Protein AF-A0A0D6ACM8-F1 (afdb_monomer_lite)

Foldseek 3Di:
DPDDDDDVVVVLVVVCVVVVPDPVRCCLAPVFDWDWDDDVPDDTDIDGHHDDDDDDDPDDDDPCPVVPD

Structure (mmCIF, N/CA/C/O backbone):
data_AF-A0A0D6ACM8-F1
#
_entry.id   AF-A0A0D6ACM8-F1
#
loop_
_atom_site.group_PDB
_atom_site.id
_atom_site.type_symbol
_atom_site.label_atom_id
_atom_site.label_alt_id
_atom_site.label_comp_id
_atom_site.label_asym_id
_atom_site.label_entity_id
_atom_site.label_seq_id
_atom_site.pdbx_PDB_ins_code
_atom_site.Cartn_x
_atom_site.Cartn_y
_atom_site.Cartn_z
_atom_site.occupancy
_atom_site.B_iso_or_equiv
_atom_site.auth_seq_id
_atom_site.auth_comp_id
_atom_site.auth_asym_id
_atom_site.auth_atom_id
_atom_site.pdbx_PDB_model_num
ATOM 1 N N . MET A 1 1 ? 5.482 -3.810 -32.825 1.00 47.09 1 MET A N 1
ATOM 2 C CA . MET A 1 1 ? 5.434 -2.608 -31.963 1.00 47.09 1 MET A CA 1
ATOM 3 C C . MET A 1 1 ? 6.262 -2.916 -30.726 1.00 47.09 1 MET A C 1
ATOM 5 O O . MET A 1 1 ? 6.065 -3.997 -30.188 1.00 47.09 1 MET A O 1
ATOM 9 N N . PRO A 1 2 ? 7.220 -2.076 -30.308 1.00 53.19 2 PRO A N 1
ATOM 10 C CA . PRO A 1 2 ? 7.971 -2.343 -29.086 1.00 53.19 2 PRO A CA 1
ATOM 11 C C . PRO A 1 2 ? 7.015 -2.249 -27.892 1.00 53.19 2 PRO A C 1
ATOM 13 O O . PRO A 1 2 ? 6.417 -1.198 -27.657 1.00 53.19 2 PRO A O 1
ATOM 16 N N . HIS A 1 3 ? 6.830 -3.353 -27.171 1.00 43.12 3 HIS A N 1
ATOM 17 C CA . HIS A 1 3 ? 6.066 -3.354 -25.929 1.00 43.12 3 HIS A CA 1
ATOM 18 C C . HIS A 1 3 ? 6.823 -2.499 -24.907 1.00 43.12 3 HIS A C 1
ATOM 20 O O . HIS A 1 3 ? 7.956 -2.809 -24.547 1.00 43.12 3 HIS A O 1
ATOM 26 N N . LYS A 1 4 ? 6.221 -1.387 -24.473 1.00 61.38 4 LYS A N 1
ATOM 27 C CA . LYS A 1 4 ? 6.742 -0.592 -23.358 1.00 61.38 4 LYS A CA 1
ATOM 28 C C . LYS A 1 4 ? 6.356 -1.295 -22.062 1.00 61.38 4 LYS A C 1
ATOM 30 O O . LYS A 1 4 ? 5.220 -1.181 -21.615 1.00 61.38 4 LYS A O 1
ATOM 35 N N . THR A 1 5 ? 7.293 -2.033 -21.486 1.00 65.06 5 THR A N 1
ATOM 36 C CA . THR A 1 5 ? 7.198 -2.514 -20.106 1.0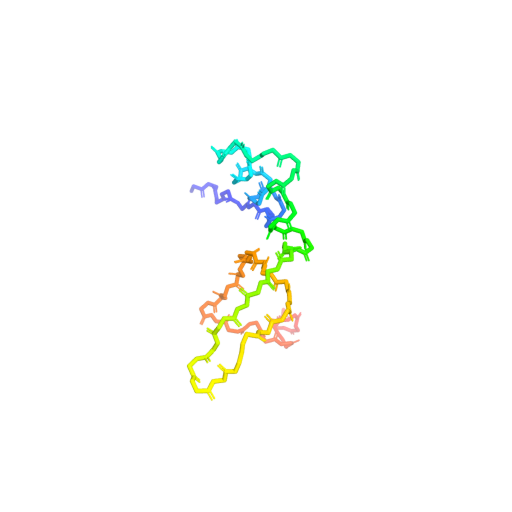0 65.06 5 THR A CA 1
ATOM 37 C C . THR A 1 5 ? 7.642 -1.405 -19.157 1.00 65.06 5 THR A C 1
ATOM 39 O O . THR A 1 5 ? 8.510 -0.605 -19.507 1.00 65.06 5 THR A O 1
ATOM 42 N N . PHE A 1 6 ? 7.074 -1.362 -17.960 1.00 70.06 6 PHE A N 1
ATOM 43 C CA . PHE A 1 6 ? 7.467 -0.438 -16.899 1.00 70.06 6 PHE A CA 1
ATOM 44 C C . PHE A 1 6 ? 7.534 -1.195 -15.577 1.00 70.06 6 PHE A C 1
ATOM 46 O O . PHE A 1 6 ? 6.846 -2.200 -15.388 1.00 70.06 6 PHE A O 1
ATOM 53 N N . LYS A 1 7 ? 8.370 -0.722 -14.656 1.00 75.62 7 LYS A N 1
ATOM 54 C CA . LYS A 1 7 ? 8.413 -1.258 -13.294 1.00 75.62 7 LYS A CA 1
ATOM 55 C C . LYS A 1 7 ? 7.199 -0.763 -12.516 1.00 75.62 7 LYS A C 1
ATOM 57 O O . LYS A 1 7 ? 6.769 0.376 -12.686 1.00 75.62 7 LYS A O 1
ATOM 62 N N . VAL A 1 8 ? 6.689 -1.580 -11.596 1.00 66.88 8 VAL A N 1
ATOM 63 C CA . VAL A 1 8 ? 5.581 -1.182 -10.705 1.00 66.88 8 VAL A CA 1
ATOM 64 C C . VAL A 1 8 ? 5.917 0.109 -9.948 1.00 66.88 8 VAL A C 1
ATOM 66 O O . VAL A 1 8 ? 5.062 0.975 -9.819 1.00 66.88 8 VAL A O 1
ATOM 69 N N . GLU A 1 9 ? 7.178 0.296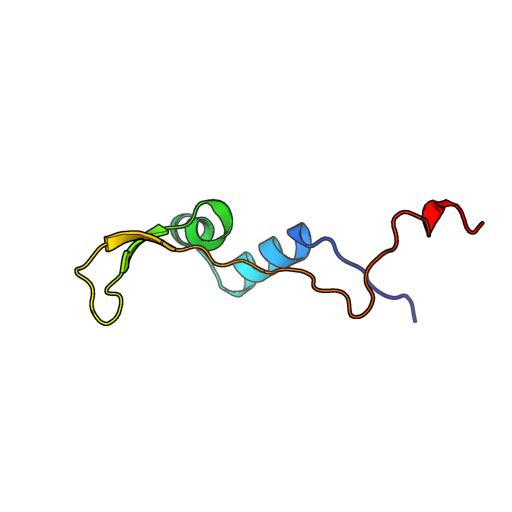 -9.553 1.00 66.31 9 GLU A N 1
ATOM 70 C CA . GLU A 1 9 ? 7.675 1.532 -8.932 1.00 66.31 9 GLU A CA 1
ATOM 71 C C . GLU A 1 9 ? 7.541 2.774 -9.836 1.00 66.31 9 GLU A C 1
ATOM 73 O O . GLU A 1 9 ? 7.207 3.863 -9.373 1.00 66.31 9 GLU A O 1
ATOM 78 N N . GLU A 1 10 ? 7.770 2.637 -11.143 1.00 74.69 10 GLU A N 1
ATOM 79 C CA . GLU A 1 10 ? 7.604 3.743 -12.095 1.00 74.69 10 GLU A CA 1
ATOM 80 C C . GLU A 1 10 ? 6.122 4.112 -12.232 1.00 74.69 10 GLU A C 1
ATOM 82 O O . GLU A 1 10 ? 5.772 5.292 -12.291 1.00 74.69 10 GLU A O 1
ATOM 87 N N . PHE A 1 11 ? 5.243 3.107 -12.212 1.00 74.38 11 PHE A N 1
ATOM 88 C CA . PHE A 1 11 ? 3.797 3.292 -12.262 1.00 74.38 11 PHE A CA 1
ATOM 89 C C . PHE A 1 11 ? 3.236 3.930 -10.992 1.00 74.38 11 PHE A C 1
ATOM 91 O O . PHE A 1 11 ? 2.463 4.881 -11.089 1.00 74.38 11 PHE A O 1
ATOM 98 N N . THR A 1 12 ? 3.632 3.465 -9.806 1.00 71.56 12 THR A N 1
ATOM 99 C CA . THR A 1 12 ? 3.150 4.028 -8.535 1.00 71.56 12 THR A CA 1
ATOM 100 C C . THR A 1 12 ? 3.606 5.475 -8.358 1.00 71.56 12 THR A C 1
ATOM 102 O O . THR A 1 12 ? 2.808 6.320 -7.949 1.00 71.56 12 THR A O 1
ATOM 105 N N . ASN A 1 13 ? 4.838 5.801 -8.759 1.00 74.56 13 ASN A N 1
ATOM 106 C CA . ASN A 1 13 ? 5.339 7.175 -8.767 1.00 74.56 13 ASN A CA 1
ATOM 107 C C . ASN A 1 13 ? 4.596 8.066 -9.776 1.00 74.56 13 ASN A C 1
ATOM 109 O O . ASN A 1 13 ? 4.258 9.211 -9.461 1.00 74.56 13 ASN A O 1
ATOM 113 N N . LEU A 1 14 ? 4.301 7.553 -10.976 1.00 77.19 14 LEU A N 1
ATOM 114 C CA . LEU A 1 14 ? 3.486 8.262 -11.966 1.00 77.19 14 LEU A CA 1
ATOM 115 C C . LEU A 1 14 ? 2.058 8.489 -11.472 1.00 77.19 14 LEU A C 1
ATOM 117 O O . LEU A 1 14 ? 1.533 9.587 -11.638 1.00 77.19 14 LEU A O 1
ATOM 121 N N . LEU A 1 15 ? 1.449 7.491 -10.836 1.00 74.25 15 LEU A N 1
ATOM 122 C CA . LEU A 1 15 ? 0.103 7.577 -10.283 1.00 74.25 15 LEU A CA 1
ATOM 123 C C . LEU A 1 15 ? 0.036 8.613 -9.157 1.00 74.25 15 LEU A C 1
ATOM 125 O O . LEU A 1 15 ? -0.843 9.471 -9.174 1.00 74.25 15 LEU A O 1
ATOM 129 N N . ALA A 1 16 ? 0.998 8.597 -8.230 1.00 75.06 16 ALA A N 1
ATOM 130 C CA . ALA A 1 16 ? 1.095 9.599 -7.171 1.00 75.06 16 ALA A CA 1
ATOM 131 C C . ALA A 1 16 ? 1.234 11.018 -7.743 1.00 75.06 16 ALA A C 1
ATOM 133 O O . ALA A 1 16 ? 0.586 11.951 -7.269 1.00 75.06 16 ALA A O 1
ATOM 134 N N . LYS A 1 17 ? 2.032 11.173 -8.807 1.00 77.62 17 LYS A N 1
ATOM 135 C CA . LYS A 1 17 ? 2.220 12.452 -9.501 1.00 77.62 17 LYS A CA 1
ATOM 136 C C . LYS A 1 17 ? 0.964 12.901 -10.257 1.00 77.62 17 LYS A C 1
ATOM 138 O O . LYS A 1 17 ? 0.627 14.078 -10.211 1.00 77.62 17 LYS A O 1
ATOM 143 N N . TYR A 1 18 ? 0.262 11.983 -10.920 1.00 73.56 18 TYR A N 1
ATOM 144 C CA . TYR A 1 18 ? -0.969 12.266 -11.667 1.00 73.56 18 TYR A CA 1
ATOM 145 C C . TYR A 1 18 ? -2.126 12.654 -10.740 1.00 73.56 18 TYR A C 1
ATOM 147 O O . TYR A 1 18 ? -2.876 13.582 -11.026 1.00 73.56 18 TYR A O 1
ATOM 155 N N . LEU A 1 19 ? -2.229 11.990 -9.589 1.00 71.12 19 LEU A N 1
ATOM 156 C CA . LEU A 1 19 ? -3.227 12.280 -8.560 1.00 71.12 19 LEU A CA 1
ATOM 157 C C . LEU A 1 19 ? -2.866 13.502 -7.695 1.00 71.12 19 LEU A C 1
ATOM 159 O O . LEU A 1 19 ? -3.612 13.830 -6.778 1.00 71.12 19 LEU A O 1
ATOM 163 N N . SER A 1 20 ? -1.752 14.188 -7.991 1.00 75.25 20 SER A N 1
ATOM 164 C CA . SER A 1 20 ? -1.228 15.325 -7.217 1.00 75.25 20 SER A CA 1
ATOM 165 C C . SER A 1 20 ? -1.103 15.026 -5.720 1.00 75.25 20 SER A C 1
ATOM 167 O O . SER A 1 20 ? -1.394 15.886 -4.888 1.00 75.25 20 SER A O 1
ATOM 169 N N . LEU A 1 21 ? -0.688 13.801 -5.372 1.00 73.44 21 LEU A N 1
ATOM 170 C CA . LEU A 1 21 ? -0.600 13.394 -3.976 1.00 73.44 21 LEU A CA 1
ATOM 171 C C . LEU A 1 21 ? 0.515 14.174 -3.270 1.00 73.44 21 LEU A C 1
ATOM 173 O O . LEU A 1 21 ? 1.679 14.114 -3.677 1.00 73.44 21 LEU A O 1
ATOM 177 N N . ASN A 1 22 ? 0.167 14.898 -2.208 1.00 78.50 22 ASN A N 1
ATOM 178 C CA . ASN A 1 22 ? 1.154 15.515 -1.320 1.00 78.50 22 ASN A CA 1
ATOM 179 C C . ASN A 1 22 ? 1.886 14.446 -0.475 1.00 78.50 22 ASN A C 1
ATOM 181 O O . ASN A 1 22 ? 1.529 13.268 -0.506 1.00 78.50 22 ASN A O 1
ATOM 185 N N . GLU A 1 23 ? 2.935 14.832 0.260 1.00 73.31 23 GLU A N 1
ATOM 186 C CA . GLU A 1 23 ? 3.721 13.880 1.070 1.00 73.31 23 GLU A CA 1
ATOM 187 C C . GLU A 1 23 ? 2.849 13.097 2.068 1.00 73.31 23 GLU A C 1
ATOM 189 O O . GLU A 1 23 ? 2.997 11.882 2.187 1.00 73.31 23 GLU A O 1
ATOM 194 N N . ASP A 1 24 ? 1.857 13.748 2.681 1.00 71.38 24 ASP A N 1
ATOM 195 C CA . ASP A 1 24 ? 0.899 13.090 3.580 1.00 71.38 24 ASP A CA 1
ATOM 196 C C . ASP A 1 24 ? 0.036 12.053 2.845 1.00 71.38 24 ASP A C 1
ATOM 198 O O . ASP A 1 24 ? -0.339 11.016 3.391 1.00 71.38 24 ASP A O 1
ATOM 202 N N . GLN A 1 25 ? -0.278 12.309 1.577 1.00 74.75 25 GLN A N 1
ATOM 203 C CA . GLN A 1 25 ? -1.071 11.416 0.746 1.00 74.75 25 GLN A CA 1
ATOM 204 C C . GLN A 1 25 ? -0.260 10.235 0.195 1.00 74.75 25 GLN A C 1
ATOM 206 O O . GLN A 1 25 ? -0.831 9.166 -0.024 1.00 74.75 25 GLN A O 1
ATOM 211 N N . LYS A 1 26 ? 1.062 10.369 0.030 1.00 78.81 26 LYS A N 1
ATOM 212 C CA . LYS A 1 26 ? 1.944 9.240 -0.321 1.00 78.81 26 LYS A CA 1
ATOM 213 C C . LYS A 1 26 ? 1.982 8.172 0.770 1.00 78.81 26 LYS A C 1
ATOM 215 O O . LYS A 1 26 ? 2.203 6.998 0.471 1.00 78.81 26 LYS A O 1
ATOM 220 N N . GLU A 1 27 ? 1.695 8.540 2.016 1.00 84.12 27 GLU A N 1
ATOM 221 C CA . GLU A 1 27 ? 1.628 7.589 3.126 1.00 84.12 27 GLU A CA 1
ATOM 222 C C . GLU A 1 27 ? 0.563 6.504 2.893 1.00 84.12 27 GLU A C 1
ATOM 224 O O . GLU A 1 27 ? 0.764 5.355 3.289 1.00 84.12 27 GLU A O 1
ATOM 229 N N . TRP A 1 28 ? -0.517 6.811 2.160 1.00 81.88 28 TRP A N 1
ATOM 230 C CA . TRP A 1 28 ? -1.523 5.822 1.753 1.00 81.88 28 TRP A CA 1
ATOM 231 C C . TRP A 1 28 ? -0.970 4.714 0.857 1.00 81.88 28 TRP A C 1
ATOM 233 O O . TRP A 1 28 ? -1.546 3.630 0.855 1.00 81.88 28 TRP A O 1
ATOM 243 N N . LEU A 1 29 ? 0.111 4.961 0.113 1.00 82.06 29 LEU A N 1
ATOM 244 C CA . LEU A 1 29 ? 0.758 3.978 -0.763 1.00 82.06 29 LEU A CA 1
ATOM 245 C C . LEU A 1 29 ? 1.896 3.239 -0.044 1.00 82.06 29 LEU A C 1
ATOM 247 O O . LEU A 1 29 ? 2.101 2.050 -0.271 1.00 82.06 29 LEU A O 1
ATOM 251 N N . ASN A 1 30 ? 2.605 3.918 0.860 1.00 82.81 30 ASN A N 1
ATOM 252 C CA . ASN A 1 30 ? 3.795 3.372 1.513 1.00 82.81 30 ASN A CA 1
ATOM 253 C C . ASN A 1 30 ? 3.446 2.550 2.768 1.00 82.81 30 ASN A C 1
ATOM 255 O O . ASN A 1 30 ? 3.484 1.314 2.772 1.00 82.81 30 ASN A O 1
ATOM 259 N N . ASN A 1 31 ? 3.078 3.240 3.851 1.00 87.62 31 ASN A N 1
ATOM 260 C CA . ASN A 1 31 ? 2.950 2.648 5.188 1.00 87.62 31 ASN A CA 1
ATOM 261 C C . ASN A 1 31 ? 1.495 2.507 5.664 1.00 87.62 31 ASN A C 1
ATOM 263 O O . ASN A 1 31 ? 1.232 1.851 6.676 1.00 87.62 31 ASN A O 1
ATOM 267 N N . GLY A 1 32 ? 0.556 3.120 4.945 1.00 86.19 32 GLY A N 1
ATOM 268 C CA . GLY A 1 32 ? -0.847 3.227 5.314 1.00 86.19 32 GLY A CA 1
ATOM 269 C C . GLY A 1 32 ? -1.115 4.283 6.388 1.00 86.19 32 GLY A C 1
ATOM 270 O O . GLY A 1 32 ? -0.282 4.576 7.247 1.00 86.19 32 GLY A O 1
ATOM 271 N N . VAL A 1 33 ? -2.333 4.817 6.372 1.00 86.38 33 VAL A N 1
ATOM 272 C CA . VAL A 1 33 ? -2.775 5.892 7.266 1.00 86.38 33 VAL A CA 1
ATOM 273 C C . VAL A 1 33 ? -3.609 5.332 8.412 1.00 86.38 33 VAL A C 1
ATOM 275 O O . VAL A 1 33 ? -4.450 4.453 8.217 1.00 86.38 33 VAL A O 1
ATOM 278 N N . SER A 1 34 ? -3.363 5.839 9.623 1.00 91.12 34 SER A N 1
ATOM 279 C CA . SER A 1 34 ? -4.106 5.469 10.831 1.00 91.12 34 SER A CA 1
ATOM 280 C C . SER A 1 34 ? -5.601 5.737 10.667 1.00 91.12 34 SER A C 1
ATOM 282 O O . SER A 1 34 ? -6.011 6.855 10.365 1.00 91.12 34 SER A O 1
ATOM 284 N N . ALA A 1 35 ? -6.420 4.722 10.924 1.00 87.31 35 ALA A N 1
ATOM 285 C CA . ALA A 1 35 ? -7.866 4.795 10.795 1.00 87.31 35 ALA A CA 1
ATOM 286 C C . ALA A 1 35 ? -8.565 3.991 11.896 1.00 87.31 35 ALA A C 1
ATOM 288 O O . ALA A 1 35 ? -8.021 3.036 12.457 1.00 87.31 35 ALA A O 1
ATOM 289 N N . ASN A 1 36 ? -9.808 4.371 12.178 1.00 88.12 36 ASN A N 1
ATOM 290 C CA . ASN A 1 36 ? -10.744 3.526 12.904 1.00 88.12 36 ASN A CA 1
ATOM 291 C C . ASN A 1 36 ? -11.702 2.919 11.885 1.00 88.12 36 ASN A C 1
ATOM 293 O O . ASN A 1 36 ? -12.264 3.647 11.072 1.00 88.12 36 ASN A O 1
ATOM 297 N N . VAL A 1 37 ? -11.898 1.605 11.932 1.00 83.25 37 VAL A N 1
ATOM 298 C CA . VAL A 1 37 ? -12.828 0.897 11.048 1.00 83.25 37 VAL A CA 1
ATOM 299 C C . VAL A 1 37 ? -13.920 0.263 11.894 1.00 83.25 37 VAL A C 1
ATOM 301 O O . VAL A 1 37 ? -13.633 -0.434 12.872 1.00 83.25 37 VAL A O 1
ATOM 304 N N . LEU A 1 38 ? -15.174 0.504 11.517 1.00 80.62 38 LEU A N 1
ATOM 305 C CA . LEU A 1 38 ? -16.322 -0.200 12.068 1.00 80.62 38 LEU A CA 1
ATOM 306 C C . LEU A 1 38 ? -16.588 -1.429 11.203 1.00 80.62 38 LEU A C 1
ATOM 308 O O . LEU A 1 38 ? -16.886 -1.312 10.018 1.00 80.62 38 LEU A O 1
ATOM 312 N N . VAL A 1 39 ? -16.459 -2.613 11.793 1.00 77.06 39 VAL A N 1
ATOM 313 C CA . VAL A 1 39 ? -16.767 -3.876 11.114 1.00 77.06 39 VAL A CA 1
ATOM 314 C C . VAL A 1 39 ? -18.164 -4.306 11.541 1.00 77.06 39 VAL A C 1
ATOM 316 O O . VAL A 1 39 ? -18.473 -4.266 12.730 1.00 77.06 39 VAL A O 1
ATOM 319 N N . ALA A 1 40 ? -19.006 -4.720 10.592 1.00 79.12 40 ALA A N 1
ATOM 320 C CA . ALA A 1 40 ? -20.359 -5.186 10.888 1.00 79.12 40 ALA A CA 1
ATOM 321 C C . ALA A 1 40 ? -20.352 -6.264 11.990 1.00 79.12 40 ALA A C 1
ATOM 323 O O . ALA A 1 40 ? -19.563 -7.210 11.948 1.00 79.12 40 ALA A O 1
ATOM 324 N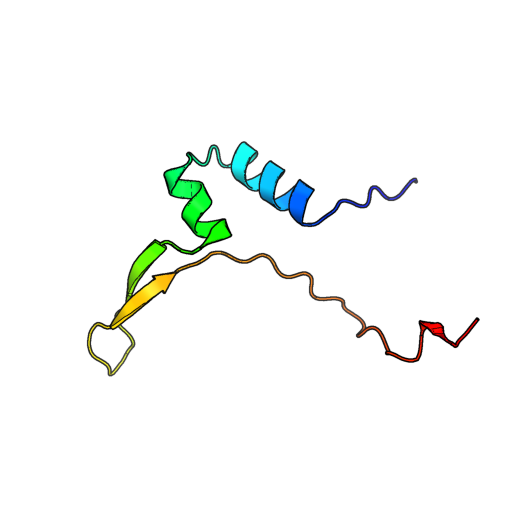 N . GLY A 1 41 ? -21.204 -6.088 13.004 1.00 84.44 41 GLY A N 1
ATOM 325 C CA . GLY A 1 41 ? -21.267 -6.972 14.174 1.00 84.44 41 GLY A CA 1
ATOM 326 C C . GLY A 1 41 ? -20.103 -6.829 15.167 1.00 84.44 41 GLY A C 1
ATOM 327 O O . GLY A 1 41 ? -19.989 -7.642 16.081 1.00 84.44 41 GLY A O 1
ATOM 328 N N . LYS A 1 42 ? -19.225 -5.827 15.012 1.00 79.56 42 LYS A N 1
ATOM 329 C CA . LYS A 1 42 ? -18.090 -5.562 15.911 1.00 79.56 42 LYS A CA 1
ATOM 330 C C . LYS A 1 42 ? -18.031 -4.088 16.316 1.00 79.56 42 LYS A C 1
ATOM 332 O O . LYS A 1 42 ? -18.652 -3.223 15.706 1.00 79.56 42 LYS A O 1
ATOM 337 N N . LEU A 1 43 ? -17.246 -3.810 17.354 1.00 86.62 43 LEU A N 1
ATOM 338 C CA . LEU A 1 43 ? -16.911 -2.450 17.780 1.00 86.62 43 LEU A CA 1
ATOM 339 C C . LEU A 1 43 ? -15.900 -1.800 16.823 1.00 86.62 43 LEU A C 1
ATOM 341 O O . LEU A 1 43 ? -15.244 -2.483 16.032 1.00 86.62 43 LEU A O 1
ATOM 345 N N . TRP A 1 44 ? -15.745 -0.479 16.934 1.00 88.38 44 TRP A N 1
ATOM 346 C CA . TRP A 1 44 ? -14.679 0.264 16.263 1.00 88.38 44 TRP A CA 1
ATOM 347 C C . TRP A 1 44 ? -13.304 -0.326 16.582 1.00 88.38 44 TRP A C 1
ATOM 349 O O . TRP A 1 44 ? -12.972 -0.573 17.743 1.00 88.38 44 TRP A O 1
ATOM 359 N N . ARG A 1 45 ? -12.483 -0.524 15.548 1.00 86.38 45 ARG A N 1
ATOM 360 C CA . ARG A 1 45 ? -11.111 -1.026 15.679 1.00 86.38 45 ARG A CA 1
ATOM 361 C C . ARG A 1 45 ? -10.118 -0.027 15.107 1.00 86.38 45 ARG A C 1
ATOM 363 O O . ARG A 1 45 ? -10.294 0.433 13.983 1.00 86.38 45 ARG A O 1
ATOM 370 N N . LYS A 1 46 ? -9.055 0.254 15.862 1.00 91.38 46 LYS A N 1
ATOM 371 C CA . LYS A 1 46 ? -7.894 1.021 15.391 1.00 91.38 46 LYS A CA 1
ATOM 372 C C . LYS A 1 46 ? -7.016 0.151 14.494 1.00 91.38 46 LYS A C 1
ATOM 374 O O . LYS A 1 46 ? -6.765 -1.009 14.818 1.00 91.38 46 LYS A O 1
ATOM 379 N N . GLY A 1 47 ? -6.531 0.725 13.401 1.00 91.06 47 GLY A N 1
ATOM 380 C CA . GLY A 1 47 ? -5.602 0.088 12.473 1.00 91.06 47 GLY A CA 1
ATOM 381 C C . GLY A 1 47 ? -5.033 1.090 11.474 1.00 91.06 47 GLY A C 1
ATOM 382 O O . GLY A 1 47 ? -5.114 2.299 11.688 1.00 91.06 47 GLY A O 1
ATOM 383 N N . LYS A 1 48 ? -4.467 0.583 10.378 1.00 90.69 48 LYS A N 1
ATOM 384 C CA . LYS A 1 48 ? -4.026 1.391 9.238 1.00 90.69 48 LYS A CA 1
ATOM 385 C C . LYS A 1 48 ? -4.720 0.923 7.965 1.00 90.69 48 LYS A C 1
ATOM 387 O O . LYS A 1 48 ? -4.975 -0.271 7.818 1.00 90.69 48 LYS A O 1
ATOM 392 N N . VAL A 1 49 ? -4.992 1.850 7.055 1.00 84.62 49 VAL A N 1
ATOM 393 C CA . VAL A 1 49 ? -5.495 1.557 5.708 1.00 84.62 49 VAL A CA 1
ATOM 394 C C . VAL A 1 49 ? -4.433 1.963 4.693 1.00 84.62 49 VAL A C 1
ATOM 396 O O . VAL A 1 49 ? -3.894 3.065 4.769 1.00 84.62 49 VAL A O 1
ATOM 399 N N . ARG A 1 50 ? -4.126 1.065 3.756 1.00 89.25 50 ARG A N 1
ATOM 400 C CA . ARG A 1 50 ? -3.135 1.262 2.692 1.00 89.25 50 ARG A CA 1
ATOM 401 C C . ARG A 1 50 ? -3.740 0.867 1.348 1.00 89.25 50 ARG A C 1
ATOM 403 O O . ARG A 1 50 ? -4.452 -0.131 1.276 1.00 89.25 50 ARG A O 1
ATOM 410 N N . LEU A 1 51 ? -3.441 1.634 0.308 1.00 81.81 51 LEU A N 1
ATOM 411 C CA . LEU A 1 51 ? -3.759 1.317 -1.079 1.00 81.81 51 LEU A CA 1
ATOM 412 C C . LEU A 1 51 ? -2.604 0.504 -1.676 1.00 81.81 51 LEU A C 1
ATOM 414 O O . LEU A 1 51 ? -1.451 0.915 -1.577 1.00 81.81 51 LEU A O 1
ATOM 418 N N . CYS A 1 52 ? -2.912 -0.645 -2.279 1.00 81.06 52 CYS A N 1
ATOM 419 C CA . CYS A 1 52 ? -1.937 -1.503 -2.952 1.00 81.06 52 CYS A CA 1
ATOM 420 C C . CYS A 1 52 ? -2.367 -1.732 -4.402 1.00 81.06 52 CYS A C 1
ATOM 422 O O . CYS A 1 52 ? -3.563 -1.813 -4.685 1.00 81.06 52 CYS A O 1
ATOM 424 N N . VAL A 1 53 ? -1.391 -1.830 -5.301 1.00 77.44 53 VAL A N 1
ATOM 425 C CA . VAL A 1 53 ? -1.590 -2.278 -6.680 1.00 77.44 53 VAL A CA 1
ATOM 426 C C . VAL A 1 53 ? -0.779 -3.549 -6.836 1.00 77.4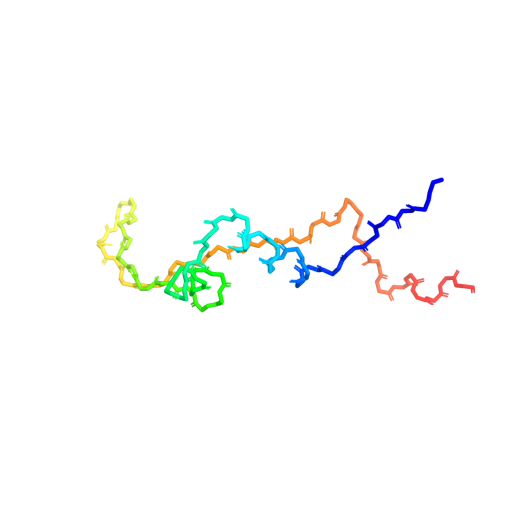4 53 VAL A C 1
ATOM 428 O O . VAL A 1 53 ? 0.448 -3.500 -6.789 1.00 77.44 53 VAL A O 1
ATOM 431 N N . ASP A 1 54 ? -1.474 -4.664 -7.018 1.00 79.56 54 ASP A N 1
ATOM 432 C CA . ASP A 1 54 ? -0.850 -5.969 -7.183 1.00 79.56 54 ASP A CA 1
ATOM 433 C C . ASP A 1 54 ? -0.891 -6.368 -8.658 1.00 79.56 54 ASP A C 1
ATOM 435 O O . ASP A 1 54 ? -1.913 -6.215 -9.333 1.00 79.56 54 ASP A O 1
ATOM 439 N N . PHE A 1 55 ? 0.231 -6.877 -9.167 1.00 82.56 55 PHE A N 1
ATOM 440 C CA . PHE A 1 55 ? 0.258 -7.544 -10.463 1.00 82.56 55 PHE A CA 1
ATOM 441 C C . PHE A 1 55 ? -0.227 -8.982 -10.278 1.00 82.56 55 PHE A C 1
ATOM 443 O O . PHE A 1 55 ? 0.377 -9.749 -9.529 1.00 82.56 55 PHE A O 1
ATOM 450 N N . ILE A 1 56 ? -1.324 -9.331 -10.947 1.00 84.94 56 ILE A N 1
ATOM 451 C CA . ILE A 1 56 ? -1.933 -10.661 -10.898 1.00 84.94 56 ILE A CA 1
ATOM 452 C C . ILE A 1 56 ? -1.828 -11.246 -12.312 1.00 84.94 56 ILE A C 1
ATOM 454 O O . ILE A 1 56 ? -2.581 -10.806 -13.181 1.00 84.94 56 ILE A O 1
ATOM 458 N N . PRO A 1 57 ? -0.877 -12.158 -12.584 1.00 84.31 57 PRO A N 1
ATOM 459 C CA . PRO A 1 57 ? -0.735 -12.742 -13.911 1.00 84.31 57 PRO A CA 1
ATOM 460 C C . PRO A 1 57 ? -1.864 -13.743 -14.195 1.00 84.31 57 PRO A C 1
ATOM 462 O O . PRO A 1 57 ? -2.319 -14.446 -13.290 1.00 84.31 57 PRO A O 1
ATOM 465 N N . ASP A 1 58 ? -2.295 -13.823 -15.458 1.00 86.31 58 ASP A N 1
ATOM 466 C CA . ASP A 1 58 ? -3.323 -14.779 -15.904 1.00 86.31 58 ASP A CA 1
ATOM 467 C C . ASP A 1 58 ? -2.841 -16.237 -15.798 1.00 86.31 58 ASP A C 1
ATOM 469 O O . ASP A 1 58 ? -3.628 -17.151 -15.550 1.00 86.31 58 ASP A O 1
ATOM 473 N N . GLU A 1 59 ? -1.533 -16.449 -15.944 1.00 86.50 59 GLU A N 1
ATOM 474 C CA . GLU A 1 59 ? -0.870 -17.737 -15.768 1.00 86.50 59 GLU A CA 1
ATOM 475 C C . GLU A 1 59 ? 0.110 -17.649 -14.597 1.00 86.50 59 GLU A C 1
ATOM 477 O O . GLU A 1 59 ? 0.886 -16.700 -14.479 1.00 86.50 59 GLU A O 1
ATOM 482 N N . ALA A 1 60 ? 0.078 -18.641 -13.707 1.00 77.69 60 ALA A N 1
ATOM 483 C CA . ALA A 1 60 ? 1.047 -18.718 -12.623 1.00 77.69 60 ALA A CA 1
ATOM 484 C C . ALA A 1 60 ? 2.422 -19.092 -13.191 1.00 77.69 60 ALA A C 1
ATOM 486 O O . ALA A 1 60 ? 2.549 -20.130 -13.842 1.00 77.69 60 ALA A O 1
ATOM 487 N N . GLU A 1 61 ? 3.447 -18.289 -12.900 1.00 76.44 61 GLU A N 1
ATOM 488 C CA . GLU A 1 61 ? 4.832 -18.664 -13.192 1.00 76.44 61 GLU A CA 1
ATOM 489 C C . GLU A 1 61 ? 5.163 -19.967 -12.450 1.00 76.44 61 GLU A C 1
ATOM 491 O O . GLU A 1 61 ? 5.025 -20.070 -11.225 1.00 76.44 61 GLU A O 1
ATOM 496 N N . SER A 1 62 ? 5.566 -20.997 -13.194 1.00 79.25 62 SER A N 1
ATOM 497 C CA . SER A 1 62 ? 6.021 -22.243 -12.599 1.00 79.25 62 SER A CA 1
ATOM 498 C C . SER A 1 62 ? 7.468 -22.068 -12.142 1.00 79.25 62 SER A C 1
ATOM 500 O O . SER A 1 62 ? 8.307 -21.652 -12.940 1.00 79.25 62 SER A O 1
ATOM 502 N N . PRO A 1 63 ? 7.836 -22.507 -10.925 1.00 77.75 63 PRO A N 1
ATOM 503 C CA . PRO A 1 63 ? 9.237 -22.549 -10.495 1.00 77.75 63 PRO A CA 1
ATOM 504 C C . PRO A 1 63 ? 10.150 -23.360 -11.432 1.00 77.75 63 PRO A C 1
ATOM 506 O O . PRO A 1 63 ? 11.369 -23.257 -11.357 1.00 77.75 63 PRO A O 1
ATOM 509 N N . LEU A 1 64 ? 9.566 -24.201 -12.296 1.00 81.56 64 LEU A N 1
ATOM 510 C CA . LEU A 1 64 ? 10.285 -25.009 -13.274 1.00 81.56 64 LEU A CA 1
ATOM 511 C C . LEU A 1 64 ? 10.448 -24.328 -14.643 1.00 81.56 64 LEU A C 1
ATOM 513 O O . LEU A 1 64 ? 11.168 -24.866 -15.484 1.00 81.56 64 LEU A O 1
ATOM 517 N N . ASP A 1 65 ? 9.814 -23.176 -14.887 1.00 78.12 65 ASP A N 1
ATOM 518 C CA . ASP A 1 65 ? 9.895 -22.474 -16.177 1.00 78.12 65 ASP A CA 1
ATOM 519 C C . ASP A 1 65 ? 11.325 -22.001 -16.487 1.00 78.12 65 ASP A C 1
ATOM 521 O O . ASP A 1 65 ? 11.732 -21.994 -17.649 1.00 78.12 65 ASP A O 1
ATOM 525 N N . GLU A 1 66 ? 12.14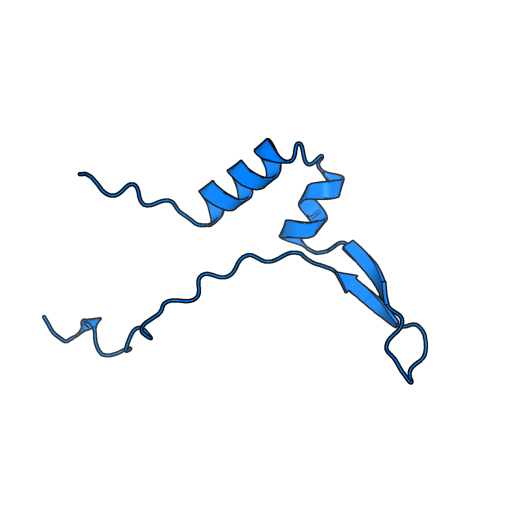3 -21.732 -15.464 1.00 76.25 66 GLU A N 1
ATOM 526 C CA . GLU A 1 66 ? 13.567 -21.401 -15.619 1.00 76.25 66 GLU A CA 1
ATOM 527 C C . GLU A 1 66 ? 14.408 -22.553 -16.207 1.00 76.25 66 GLU A C 1
ATOM 529 O O . GLU A 1 66 ? 15.454 -22.309 -16.813 1.00 76.25 66 GLU A O 1
ATOM 534 N N . PHE A 1 67 ? 13.947 -23.804 -16.071 1.00 81.12 67 PHE A N 1
ATOM 535 C CA . PHE A 1 67 ? 14.672 -25.017 -16.475 1.00 81.12 67 PHE A CA 1
ATOM 536 C C . PHE A 1 67 ? 14.215 -25.599 -17.821 1.00 81.12 67 PHE A C 1
ATOM 538 O O . PHE A 1 67 ? 14.775 -26.595 -18.271 1.00 81.12 67 PHE A O 1
ATOM 545 N N . ARG A 1 68 ? 13.210 -25.007 -18.480 1.00 76.19 68 ARG A N 1
ATOM 546 C CA . ARG A 1 68 ? 12.659 -25.483 -19.766 1.00 76.19 68 ARG A CA 1
ATOM 547 C C . ARG A 1 68 ? 13.405 -24.955 -21.010 1.00 76.19 68 ARG A C 1
ATOM 549 O O . ARG A 1 68 ? 12.834 -24.975 -22.098 1.00 76.19 68 ARG A O 1
ATOM 556 N N . LYS A 1 69 ? 14.640 -24.462 -20.857 1.00 58.00 69 LYS A N 1
ATOM 557 C CA . LYS A 1 69 ? 15.486 -23.985 -21.970 1.00 58.00 69 LYS A CA 1
ATOM 558 C C . LYS A 1 69 ? 16.151 -25.115 -22.745 1.00 58.00 69 LYS A C 1
ATOM 560 O O . LYS A 1 69 ? 16.618 -26.074 -22.096 1.00 58.00 69 LYS A O 1
#

Radius of gyration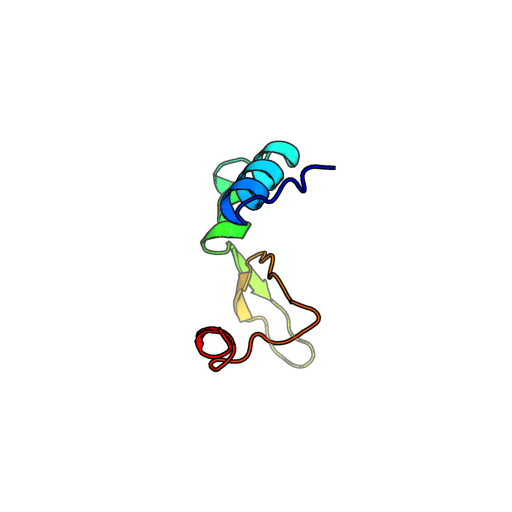: 18.37 Å; chains: 1; bounding box: 37×41×50 Å

pLDDT: mean 77.9, std 9.51, range [43.12, 91.38]

Sequence (69 aa):
MPHKTFKVEEFTNLLAKYLSLNEDQKEWLNNGVSANVLVAGKLWRKGKVRLCVDFIPDEAESPLDEFRK

Secondary structure (DSSP, 8-state):
-------HHHHHHHHHHHTT--HHHHHHHHT-EEEEEEPTTS-EEEEEE--------SSPPPTTGGG--